Protein AF-A0A8T4IDE5-F1 (afdb_monomer)

Sequence (63 aa):
MAEQQVGQMLDAIGLTADIDDGDMAMDAIVILKVIKADGSVHLVKGRSDAVDWVTALGMVTAA

pLDDT: mean 91.83, std 6.01, range [58.81, 96.62]

Mean predicted aligned error: 3.81 Å

Structure (mmCIF, N/CA/C/O backbone):
data_AF-A0A8T4IDE5-F1
#
_entry.id   AF-A0A8T4IDE5-F1
#
loop_
_atom_site.group_PDB
_atom_site.id
_atom_site.type_symbol
_atom_site.label_atom_id
_atom_site.label_alt_id
_atom_site.label_comp_id
_atom_site.label_asym_id
_atom_site.label_entity_id
_atom_site.label_seq_id
_atom_site.pdbx_PDB_ins_code
_atom_site.Cartn_x
_atom_site.Cartn_y
_atom_site.Cartn_z
_atom_site.occupancy
_atom_site.B_iso_or_equiv
_atom_site.auth_seq_id
_atom_site.auth_comp_id
_atom_site.auth_asym_id
_atom_site.auth_atom_id
_atom_site.pdbx_PDB_model_num
ATOM 1 N N . MET A 1 1 ? 7.255 -5.535 17.677 1.00 58.81 1 MET A N 1
ATOM 2 C CA . MET A 1 1 ? 6.245 -5.382 16.610 1.00 58.81 1 MET A CA 1
ATOM 3 C C . MET A 1 1 ? 6.626 -6.378 15.537 1.00 58.81 1 MET A C 1
ATOM 5 O O . MET A 1 1 ? 7.782 -6.354 15.142 1.00 58.81 1 MET A O 1
ATOM 9 N N . ALA A 1 2 ? 5.743 -7.310 15.187 1.00 70.12 2 ALA A N 1
ATOM 10 C CA . ALA A 1 2 ? 6.017 -8.272 14.121 1.00 70.12 2 ALA A CA 1
ATOM 11 C C . ALA A 1 2 ? 5.668 -7.634 12.772 1.00 70.12 2 ALA A C 1
ATOM 13 O O . ALA A 1 2 ? 4.680 -6.903 12.686 1.00 70.12 2 ALA A O 1
ATOM 14 N N . GLU A 1 3 ? 6.479 -7.886 11.751 1.00 78.25 3 GLU A N 1
ATOM 15 C CA . GLU A 1 3 ? 6.144 -7.516 10.379 1.00 78.25 3 GLU A CA 1
ATOM 16 C C . GLU A 1 3 ? 5.005 -8.406 9.881 1.00 78.25 3 GLU A C 1
ATOM 18 O O . GLU A 1 3 ? 4.949 -9.602 10.174 1.00 78.25 3 GLU A O 1
ATOM 23 N N . GLN A 1 4 ? 4.069 -7.805 9.156 1.00 84.88 4 GLN A N 1
ATOM 24 C CA . GLN A 1 4 ? 2.916 -8.494 8.599 1.00 84.88 4 GLN A CA 1
ATOM 25 C C . GLN A 1 4 ? 2.799 -8.137 7.123 1.00 84.88 4 GLN A C 1
ATOM 27 O O . GLN A 1 4 ? 2.972 -6.980 6.739 1.00 84.88 4 GLN A O 1
ATOM 32 N N . GLN A 1 5 ? 2.478 -9.131 6.298 1.00 91.31 5 GLN A N 1
ATOM 33 C CA . GLN A 1 5 ? 2.167 -8.899 4.894 1.00 91.31 5 GLN A CA 1
ATOM 34 C C . GLN A 1 5 ? 0.922 -8.014 4.776 1.00 91.31 5 GLN A C 1
ATOM 36 O O . GLN A 1 5 ? -0.103 -8.272 5.407 1.00 91.31 5 GLN A O 1
ATOM 41 N N . VAL A 1 6 ? 1.017 -6.971 3.956 1.00 92.94 6 VAL A N 1
ATOM 42 C CA . VAL A 1 6 ? -0.030 -5.946 3.839 1.00 92.94 6 VAL A CA 1
ATOM 43 C C . VAL A 1 6 ? -1.111 -6.289 2.813 1.00 92.94 6 VAL A C 1
ATOM 45 O O . VAL A 1 6 ? -2.178 -5.694 2.879 1.00 92.94 6 VAL A O 1
ATOM 48 N N . GLY A 1 7 ? -0.883 -7.259 1.915 1.00 93.50 7 GLY A N 1
ATOM 49 C CA . GLY A 1 7 ? -1.783 -7.567 0.789 1.00 93.50 7 GLY A CA 1
ATOM 50 C C . GLY A 1 7 ? -3.247 -7.740 1.201 1.00 93.50 7 GLY A C 1
ATOM 51 O O . GLY A 1 7 ? -4.095 -6.961 0.787 1.00 93.50 7 GLY A O 1
ATOM 52 N N . GLN A 1 8 ? -3.524 -8.645 2.146 1.00 92.94 8 GLN A N 1
ATOM 53 C CA . GLN A 1 8 ? -4.890 -8.867 2.646 1.00 92.94 8 GLN A CA 1
ATOM 54 C C . GLN A 1 8 ? -5.533 -7.610 3.255 1.00 92.94 8 GLN A C 1
ATOM 56 O O . GLN A 1 8 ? -6.749 -7.449 3.187 1.00 92.94 8 GLN A O 1
ATOM 61 N N . MET A 1 9 ? -4.743 -6.723 3.871 1.00 93.38 9 MET A N 1
ATOM 62 C CA . MET A 1 9 ? -5.269 -5.474 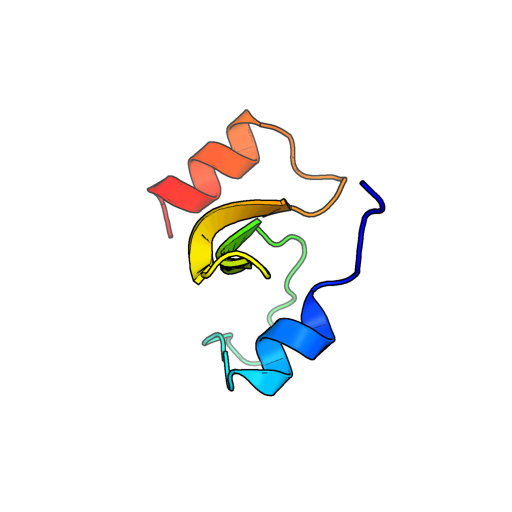4.433 1.00 93.38 9 MET A CA 1
ATOM 63 C C . MET A 1 9 ? -5.665 -4.492 3.334 1.00 93.38 9 MET A C 1
ATOM 65 O O . MET A 1 9 ? -6.684 -3.820 3.468 1.00 93.38 9 MET A O 1
ATOM 69 N N . LEU A 1 10 ? -4.861 -4.407 2.271 1.00 95.25 10 LEU A N 1
ATOM 70 C CA . LEU A 1 10 ? -5.131 -3.559 1.112 1.00 95.25 10 LEU A CA 1
ATOM 71 C C . LEU A 1 10 ? -6.373 -4.046 0.358 1.00 95.25 10 LEU A C 1
ATOM 73 O O . LEU A 1 10 ? -7.257 -3.246 0.055 1.00 95.25 10 LEU A O 1
ATOM 77 N N . ASP A 1 11 ? -6.488 -5.360 0.163 1.00 95.50 11 ASP A N 1
ATOM 78 C CA . ASP A 1 11 ? -7.653 -5.980 -0.472 1.00 95.50 11 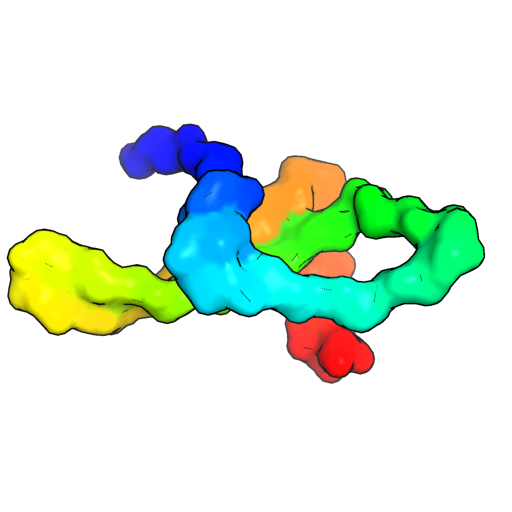ASP A CA 1
ATOM 79 C C . ASP A 1 11 ? -8.932 -5.726 0.338 1.00 95.50 11 ASP A C 1
ATOM 81 O O . ASP A 1 11 ? -9.973 -5.372 -0.215 1.00 95.50 11 ASP A O 1
ATOM 85 N N . ALA A 1 12 ? -8.860 -5.839 1.670 1.00 95.00 12 ALA A N 1
ATOM 86 C CA . ALA A 1 12 ? -10.006 -5.629 2.556 1.00 95.00 12 ALA A CA 1
ATOM 87 C C . ALA A 1 12 ? -10.563 -4.195 2.518 1.00 95.00 12 ALA A C 1
ATOM 89 O O . ALA A 1 12 ? -11.748 -3.996 2.786 1.00 95.00 12 ALA A O 1
ATOM 90 N N . ILE A 1 13 ? -9.729 -3.200 2.193 1.00 94.56 13 ILE A N 1
ATOM 91 C CA . ILE A 1 13 ? -10.155 -1.801 2.023 1.00 94.56 13 ILE A CA 1
ATOM 92 C C . ILE A 1 13 ? -10.450 -1.441 0.560 1.00 94.56 13 ILE A C 1
ATOM 94 O O . ILE A 1 13 ? -10.767 -0.287 0.278 1.00 94.56 13 ILE A O 1
ATOM 98 N N . GLY A 1 14 ? -10.360 -2.410 -0.358 1.00 95.62 14 GLY A N 1
ATOM 99 C CA . GLY A 1 14 ? -10.626 -2.221 -1.781 1.00 95.62 14 GLY A CA 1
ATOM 100 C C . GLY A 1 14 ? -9.581 -1.365 -2.496 1.00 95.62 14 GLY A C 1
ATOM 101 O O . GLY A 1 14 ? -9.930 -0.665 -3.444 1.00 95.62 14 GLY A O 1
ATOM 102 N N . LEU A 1 15 ? -8.325 -1.370 -2.034 1.00 94.88 15 LEU A N 1
ATOM 103 C CA . LEU A 1 15 ? -7.260 -0.637 -2.713 1.00 94.88 15 LEU A CA 1
ATOM 104 C C . LEU A 1 15 ? -6.924 -1.313 -4.047 1.00 94.88 15 LEU A C 1
ATOM 106 O O . LEU A 1 15 ? -6.663 -2.511 -4.097 1.00 94.88 15 LEU A O 1
ATOM 110 N N . THR A 1 16 ? -6.856 -0.518 -5.108 1.00 94.31 16 THR A N 1
ATOM 111 C CA . THR A 1 16 ? -6.428 -0.948 -6.442 1.00 94.31 16 THR A CA 1
ATOM 112 C C . THR A 1 16 ? -5.329 -0.024 -6.954 1.00 94.31 16 THR A C 1
ATOM 114 O O . THR A 1 16 ? -5.304 1.158 -6.607 1.00 94.31 16 THR A O 1
ATOM 117 N N . ALA A 1 17 ? -4.441 -0.549 -7.794 1.00 91.50 17 ALA A N 1
ATOM 118 C CA . ALA A 1 17 ? -3.459 0.229 -8.543 1.00 91.50 17 ALA A CA 1
ATOM 119 C C . ALA A 1 17 ? -3.763 0.110 -10.039 1.00 91.50 17 ALA A C 1
ATOM 121 O O . ALA A 1 17 ? -4.204 -0.947 -10.489 1.00 91.50 17 ALA A O 1
ATOM 122 N N . ASP A 1 18 ? -3.544 1.194 -10.774 1.00 92.38 18 ASP A N 1
ATOM 123 C CA . ASP A 1 18 ? -3.637 1.211 -12.231 1.00 92.38 18 ASP A CA 1
ATOM 124 C C . ASP A 1 18 ? -2.278 0.786 -12.800 1.00 92.38 18 ASP A C 1
ATOM 126 O O . ASP A 1 18 ? -1.271 1.454 -12.557 1.00 92.38 18 ASP A O 1
ATOM 130 N N . ILE A 1 19 ? -2.232 -0.386 -13.432 1.00 92.44 19 ILE A N 1
ATOM 131 C CA . ILE A 1 19 ? -1.019 -1.029 -13.950 1.00 92.44 19 ILE A CA 1
ATOM 132 C C . ILE A 1 19 ? -1.366 -1.592 -15.328 1.00 92.44 19 ILE A C 1
ATOM 134 O O . ILE A 1 19 ? -2.391 -2.263 -15.467 1.00 92.44 19 ILE A O 1
ATOM 138 N N . ASP A 1 20 ? -0.520 -1.331 -16.324 1.00 95.31 20 ASP A N 1
ATOM 139 C CA . ASP A 1 20 ? -0.761 -1.758 -17.701 1.00 95.31 20 ASP A CA 1
ATOM 140 C C . ASP A 1 20 ? -0.555 -3.273 -17.889 1.00 95.31 20 ASP A C 1
ATOM 142 O O . ASP A 1 20 ? 0.174 -3.948 -17.153 1.00 95.31 20 ASP A O 1
ATOM 146 N N . ASP A 1 21 ? -1.188 -3.832 -18.924 1.00 94.00 21 ASP A N 1
ATOM 147 C CA . ASP A 1 21 ? -1.047 -5.247 -19.268 1.00 94.00 21 ASP A CA 1
ATOM 148 C C . ASP A 1 21 ? 0.412 -5.600 -19.606 1.00 94.00 21 ASP A C 1
ATOM 150 O O . ASP A 1 21 ? 0.993 -5.112 -20.577 1.00 94.00 21 ASP A O 1
ATOM 154 N N . GLY A 1 22 ? 0.981 -6.530 -18.836 1.00 92.88 22 GLY A N 1
ATOM 155 C CA . GLY A 1 22 ? 2.360 -6.994 -18.999 1.00 92.88 22 GLY A CA 1
ATOM 156 C C . GLY A 1 22 ? 3.375 -6.281 -18.106 1.00 92.88 22 GLY A C 1
ATOM 157 O O . GLY A 1 22 ? 4.515 -6.747 -18.023 1.00 92.88 22 GLY A O 1
ATOM 158 N N . ASP A 1 23 ? 2.968 -5.228 -17.395 1.00 94.00 23 ASP A N 1
ATOM 159 C CA . ASP A 1 23 ? 3.800 -4.617 -16.366 1.00 94.00 23 ASP A CA 1
ATOM 160 C C . ASP A 1 23 ? 3.929 -5.534 -15.147 1.00 94.00 23 ASP A C 1
ATOM 162 O O . ASP A 1 23 ? 3.024 -6.280 -14.764 1.00 94.00 23 ASP A O 1
ATOM 166 N N . MET A 1 24 ? 5.098 -5.473 -14.513 1.00 92.00 24 MET A N 1
ATOM 167 C CA . MET A 1 24 ? 5.409 -6.257 -13.327 1.00 92.00 24 MET A CA 1
ATOM 168 C C . MET A 1 24 ? 5.872 -5.332 -12.210 1.00 92.00 24 MET A C 1
ATOM 170 O O . MET A 1 24 ? 6.924 -4.697 -12.304 1.00 92.00 24 MET A O 1
ATOM 174 N N . ALA A 1 25 ? 5.101 -5.285 -11.124 1.00 91.31 25 ALA A N 1
ATOM 175 C CA . ALA A 1 25 ? 5.493 -4.567 -9.920 1.00 91.31 25 ALA A CA 1
ATOM 176 C C . ALA A 1 25 ? 6.696 -5.266 -9.263 1.00 91.31 25 ALA A C 1
ATOM 178 O O . ALA A 1 25 ? 6.572 -6.372 -8.739 1.00 91.31 25 ALA A O 1
ATOM 179 N N . MET A 1 26 ? 7.859 -4.616 -9.303 1.00 92.19 26 MET A N 1
ATOM 180 C CA . MET A 1 26 ? 9.097 -5.127 -8.699 1.00 92.19 26 MET A CA 1
ATOM 181 C C . MET A 1 26 ? 9.178 -4.832 -7.201 1.00 92.19 26 MET A C 1
ATOM 183 O O . MET A 1 26 ? 9.611 -5.671 -6.417 1.00 92.19 26 MET A O 1
ATOM 187 N N . ASP A 1 27 ? 8.725 -3.643 -6.808 1.00 92.69 27 ASP A N 1
ATOM 188 C CA . ASP A 1 27 ? 8.819 -3.128 -5.451 1.00 92.69 27 ASP A CA 1
ATOM 189 C C . ASP A 1 27 ? 7.606 -2.260 -5.128 1.00 92.69 27 ASP A C 1
ATOM 191 O O . ASP A 1 27 ? 7.005 -1.648 -6.012 1.00 92.69 27 ASP A O 1
ATOM 195 N N . ALA A 1 28 ? 7.264 -2.172 -3.844 1.00 93.00 28 ALA A N 1
ATOM 196 C CA . ALA A 1 28 ? 6.174 -1.332 -3.377 1.00 93.00 28 ALA A CA 1
ATOM 197 C C . ALA A 1 28 ? 6.576 -0.539 -2.133 1.00 93.00 28 ALA A C 1
ATOM 199 O O . ALA A 1 28 ? 7.322 -1.011 -1.270 1.00 93.00 28 ALA A O 1
ATOM 200 N N . ILE A 1 29 ? 6.012 0.661 -2.019 1.00 93.44 29 ILE A N 1
ATOM 201 C CA . ILE A 1 29 ? 5.948 1.433 -0.782 1.00 93.44 29 ILE A CA 1
ATOM 202 C C . ILE A 1 29 ? 4.483 1.679 -0.455 1.00 93.44 29 ILE A C 1
ATOM 204 O O . ILE A 1 29 ? 3.691 2.029 -1.324 1.00 93.44 29 ILE A O 1
ATOM 208 N N . VA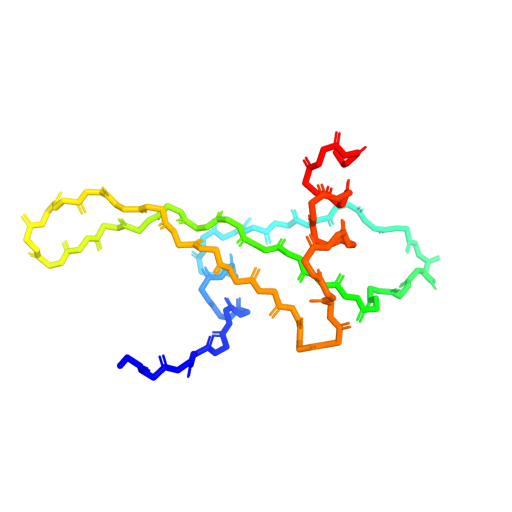L A 1 30 ? 4.117 1.486 0.808 1.00 92.94 30 VAL A N 1
ATOM 209 C CA . VAL A 1 30 ? 2.751 1.707 1.277 1.00 92.94 30 VAL A CA 1
ATOM 210 C C . VAL A 1 30 ? 2.757 2.646 2.468 1.00 92.94 30 VAL A C 1
ATOM 212 O O . VAL A 1 30 ? 3.577 2.521 3.384 1.00 92.94 30 VAL A O 1
ATOM 215 N N . ILE A 1 31 ? 1.818 3.587 2.463 1.00 92.94 31 ILE A N 1
ATOM 216 C CA . ILE A 1 31 ? 1.526 4.453 3.602 1.00 92.94 31 ILE A CA 1
ATOM 217 C C . ILE A 1 31 ? 0.110 4.120 4.055 1.00 92.94 31 ILE A C 1
ATOM 219 O O . ILE A 1 31 ? -0.867 4.401 3.367 1.00 92.94 31 ILE A O 1
ATOM 223 N N . LEU A 1 32 ? 0.009 3.498 5.223 1.00 93.88 32 LEU A N 1
ATOM 224 C CA . LEU A 1 32 ? -1.245 3.044 5.802 1.00 93.88 32 LEU A CA 1
ATOM 225 C C . LEU A 1 32 ? -1.693 4.014 6.887 1.00 93.88 32 LEU A C 1
ATOM 227 O O . LEU A 1 32 ? -0.947 4.305 7.823 1.00 93.88 32 LEU A O 1
ATOM 231 N N . LYS A 1 33 ? -2.944 4.459 6.799 1.00 95.62 33 LYS A N 1
ATOM 232 C CA . LYS A 1 33 ? -3.638 5.113 7.908 1.00 95.62 33 LYS A CA 1
ATOM 233 C C . LYS A 1 33 ? -4.320 4.040 8.750 1.00 95.62 33 LYS A C 1
ATOM 235 O O . LYS A 1 33 ? -5.248 3.387 8.287 1.00 95.62 33 LYS A O 1
ATOM 240 N N . VAL A 1 34 ? -3.874 3.879 9.990 1.00 94.12 34 VAL A N 1
ATOM 241 C CA . VAL A 1 34 ? -4.319 2.820 10.902 1.00 94.12 34 VAL A CA 1
ATOM 242 C C . VAL A 1 34 ? -5.002 3.434 12.116 1.00 94.12 34 VAL A C 1
ATOM 244 O O . VAL A 1 34 ? -4.497 4.396 12.696 1.00 94.12 34 VAL A O 1
ATOM 247 N N . ILE A 1 35 ? -6.137 2.863 12.515 1.00 95.12 35 ILE A N 1
ATOM 248 C CA . ILE A 1 35 ? -6.792 3.163 13.791 1.00 95.12 35 ILE A CA 1
ATOM 249 C C . ILE A 1 35 ? -6.304 2.132 14.808 1.00 95.12 35 ILE A C 1
ATOM 251 O O . ILE A 1 35 ? -6.416 0.927 14.582 1.00 95.12 35 ILE A O 1
ATOM 255 N N . LYS A 1 36 ? -5.731 2.596 15.915 1.00 92.38 36 LYS A N 1
ATOM 256 C CA . LYS A 1 36 ? -5.303 1.734 17.017 1.00 92.38 36 LYS A CA 1
ATOM 257 C C . LYS A 1 36 ? -6.480 1.354 17.912 1.00 92.38 36 LYS A C 1
ATOM 259 O O . LYS A 1 36 ? -7.542 1.967 17.870 1.00 92.38 36 LYS A O 1
ATOM 264 N N . ALA A 1 37 ? -6.266 0.359 18.772 1.00 94.25 37 ALA A N 1
ATOM 265 C CA . ALA A 1 37 ? -7.272 -0.105 19.731 1.00 94.25 37 ALA A CA 1
ATOM 266 C C . ALA A 1 37 ? -7.744 0.991 20.709 1.00 94.25 37 ALA A C 1
ATOM 268 O O . ALA A 1 37 ? -8.858 0.918 21.215 1.00 94.25 37 ALA A O 1
ATOM 269 N N . ASP A 1 38 ? -6.918 2.011 20.951 1.00 94.56 38 ASP A N 1
ATOM 270 C CA . ASP A 1 38 ? -7.255 3.182 21.770 1.00 94.56 38 ASP A CA 1
ATOM 271 C C . ASP A 1 38 ? -8.022 4.276 20.996 1.00 94.56 38 ASP A C 1
ATOM 273 O O . ASP A 1 38 ? -8.304 5.340 21.543 1.00 94.56 38 ASP A O 1
ATOM 277 N N . GLY A 1 39 ? -8.351 4.038 19.722 1.00 95.81 39 GLY A N 1
ATOM 278 C CA . GLY A 1 39 ? -9.034 4.988 18.845 1.00 95.81 39 GLY A CA 1
ATOM 279 C C . GLY A 1 39 ? -8.125 6.052 18.225 1.00 95.81 39 GLY A C 1
ATOM 280 O O . GLY A 1 39 ? -8.599 6.853 17.418 1.00 95.81 39 GLY A O 1
ATOM 281 N N . SER A 1 40 ? -6.828 6.073 18.547 1.00 96.62 40 SER A N 1
ATOM 282 C CA . SER A 1 40 ? -5.881 6.998 17.923 1.00 96.62 40 SER A CA 1
ATOM 283 C C . SER A 1 40 ? -5.593 6.619 16.468 1.00 96.62 40 SER A C 1
ATOM 285 O O . SER A 1 40 ? -5.600 5.446 16.085 1.00 96.62 40 SER A O 1
ATOM 287 N N . VAL A 1 41 ? -5.314 7.628 15.641 1.00 96.56 41 VAL A N 1
ATOM 288 C CA . VAL A 1 41 ? -4.932 7.442 14.236 1.00 96.56 41 VAL A CA 1
ATOM 289 C C . VAL A 1 41 ? -3.421 7.555 14.104 1.00 96.56 41 VAL A C 1
ATOM 291 O O . VAL A 1 41 ? -2.816 8.520 14.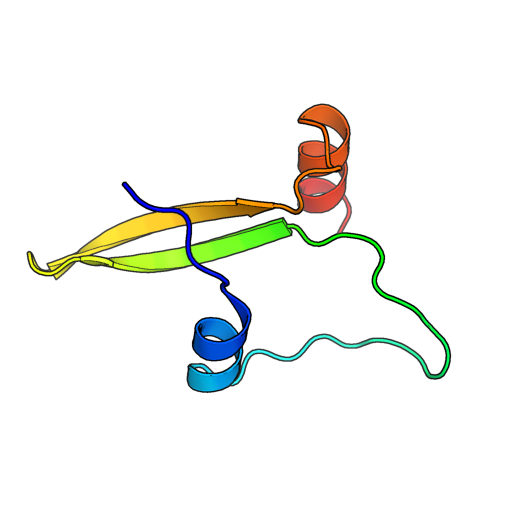565 1.00 96.56 41 VAL A O 1
ATOM 294 N N . HIS A 1 42 ? -2.817 6.587 13.425 1.00 95.25 42 HIS A N 1
ATOM 295 C CA . HIS A 1 42 ? -1.392 6.553 13.135 1.00 95.25 42 HIS A CA 1
ATOM 296 C C . HIS A 1 42 ? -1.135 6.328 11.649 1.00 95.25 42 HIS A 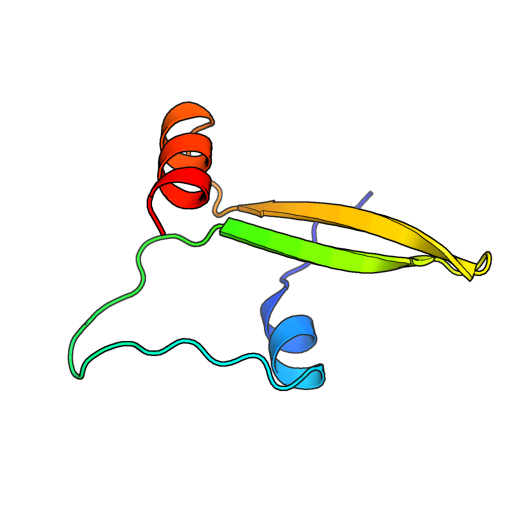C 1
ATOM 298 O O . HIS A 1 42 ? -1.912 5.667 10.962 1.00 95.25 42 HIS A O 1
ATOM 304 N N . LEU A 1 43 ? -0.008 6.853 11.174 1.00 94.50 43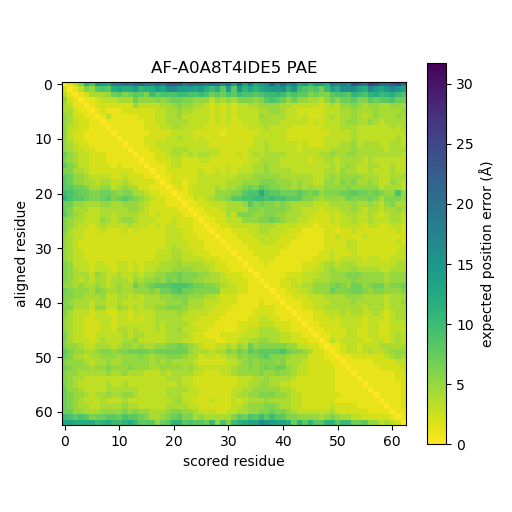 LEU A N 1
A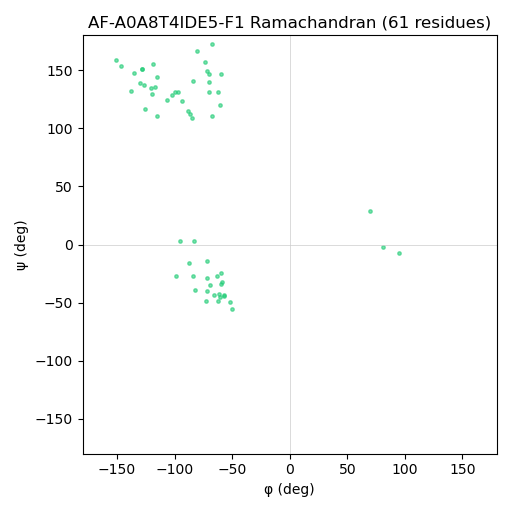TOM 305 C CA . LEU A 1 43 ? 0.543 6.502 9.873 1.00 94.50 43 LEU A CA 1
ATOM 306 C C . LEU A 1 43 ? 1.614 5.430 10.056 1.00 94.50 43 LEU A C 1
ATOM 308 O O . LEU A 1 43 ? 2.498 5.564 10.904 1.00 94.50 43 LEU A O 1
ATOM 312 N N . VAL A 1 44 ? 1.527 4.378 9.252 1.00 92.88 44 VAL A N 1
ATOM 313 C CA . VAL A 1 44 ? 2.510 3.297 9.188 1.00 92.88 44 VAL A CA 1
ATOM 314 C C . VAL A 1 44 ? 3.068 3.255 7.774 1.00 92.88 44 VAL A C 1
ATOM 316 O O . VAL A 1 44 ? 2.309 3.237 6.810 1.00 92.88 44 VAL A O 1
ATOM 319 N N . LYS A 1 45 ? 4.396 3.246 7.650 1.00 91.38 45 LYS A N 1
ATOM 320 C CA . LYS A 1 45 ? 5.088 3.105 6.367 1.00 91.38 45 LYS A CA 1
ATOM 321 C C . LYS A 1 45 ? 5.689 1.708 6.269 1.00 91.38 45 LYS A C 1
ATOM 323 O O . LYS A 1 45 ? 6.474 1.336 7.138 1.00 91.38 45 LYS A O 1
ATOM 328 N N . GLY A 1 46 ? 5.345 0.981 5.213 1.00 92.31 46 GLY A N 1
ATOM 329 C CA . GLY A 1 46 ? 5.960 -0.293 4.834 1.00 92.31 46 GLY A CA 1
ATOM 330 C C . GLY A 1 46 ? 6.611 -0.184 3.458 1.00 92.31 46 GLY A C 1
ATOM 331 O O . GLY A 1 46 ? 6.226 0.669 2.660 1.00 92.31 46 GLY A O 1
ATOM 332 N N . ARG A 1 47 ? 7.608 -1.021 3.184 1.00 92.94 47 ARG A N 1
ATOM 333 C CA . ARG A 1 47 ? 8.267 -1.123 1.875 1.00 92.94 47 ARG A CA 1
ATOM 334 C C . ARG A 1 47 ? 8.788 -2.541 1.659 1.00 92.94 47 ARG A C 1
ATOM 336 O O . ARG A 1 47 ? 9.017 -3.232 2.648 1.00 92.94 47 ARG A O 1
ATOM 343 N N . SER A 1 48 ? 9.011 -2.931 0.408 1.00 93.81 48 SER A N 1
ATOM 344 C CA . SER A 1 48 ? 9.765 -4.147 0.082 1.00 93.81 48 SER A CA 1
ATOM 345 C C . SER A 1 48 ? 11.194 -4.085 0.644 1.00 93.81 48 SER A C 1
ATOM 347 O O . SER A 1 48 ? 11.799 -3.010 0.694 1.00 93.81 48 SER A O 1
ATOM 349 N N . ASP A 1 49 ? 11.753 -5.233 1.037 1.00 88.25 49 ASP A N 1
ATOM 350 C CA . ASP A 1 49 ? 13.076 -5.323 1.683 1.00 88.25 49 ASP A CA 1
ATOM 351 C C . ASP A 1 49 ? 14.220 -4.783 0.816 1.00 88.25 49 ASP A C 1
ATOM 353 O O . ASP A 1 49 ? 15.177 -4.205 1.333 1.00 88.25 49 ASP A O 1
ATOM 357 N N . ALA A 1 50 ? 14.115 -4.948 -0.505 1.00 89.19 50 ALA A N 1
ATOM 358 C CA . ALA A 1 50 ? 15.124 -4.503 -1.461 1.00 89.19 50 ALA A CA 1
ATOM 359 C C . ALA A 1 50 ? 15.171 -2.972 -1.632 1.00 89.19 50 ALA A C 1
ATOM 361 O O . ALA A 1 50 ? 16.148 -2.442 -2.163 1.00 89.19 50 ALA A O 1
ATOM 362 N N . VAL A 1 51 ? 14.150 -2.246 -1.164 1.00 92.81 51 VAL A N 1
ATOM 363 C CA . VAL A 1 51 ? 14.028 -0.801 -1.371 1.00 92.81 51 VAL A CA 1
ATOM 364 C C . VAL A 1 51 ? 14.809 -0.053 -0.298 1.00 92.81 51 VAL A C 1
ATOM 366 O O . VAL A 1 51 ? 14.398 0.041 0.863 1.00 92.81 51 VAL A O 1
ATOM 369 N N . ASP A 1 52 ? 15.925 0.559 -0.687 1.00 92.69 52 ASP A N 1
ATOM 370 C CA . ASP A 1 52 ? 16.679 1.445 0.195 1.00 92.69 52 ASP A CA 1
ATOM 371 C C . ASP A 1 52 ? 15.904 2.743 0.519 1.00 92.69 52 ASP A C 1
ATOM 373 O O . ASP A 1 52 ? 14.795 2.999 0.046 1.00 92.69 52 ASP A O 1
ATOM 377 N N . TRP A 1 53 ? 16.424 3.558 1.439 1.00 90.44 53 TRP A N 1
ATOM 378 C CA . TRP A 1 53 ? 15.700 4.748 1.906 1.00 90.44 53 TRP A CA 1
ATOM 379 C C . TRP A 1 53 ? 15.636 5.880 0.872 1.00 90.44 53 TRP A C 1
ATOM 381 O O . TRP A 1 53 ? 14.666 6.637 0.896 1.00 90.44 53 TRP A O 1
ATOM 391 N N . VAL A 1 54 ? 16.626 5.992 -0.018 1.00 93.81 54 VAL A N 1
ATOM 392 C CA . VAL A 1 54 ? 16.667 6.994 -1.091 1.00 93.81 54 VAL A CA 1
ATOM 393 C C . VAL A 1 54 ? 15.652 6.619 -2.158 1.00 93.81 54 VAL A C 1
ATOM 395 O O . VAL A 1 54 ? 14.823 7.447 -2.526 1.00 93.81 54 VAL A O 1
ATOM 398 N N . THR A 1 55 ? 15.665 5.359 -2.591 1.00 93.75 55 THR A N 1
ATOM 399 C CA . THR A 1 55 ? 14.711 4.829 -3.568 1.00 93.75 55 THR A CA 1
ATOM 400 C C . THR A 1 55 ? 13.283 4.942 -3.034 1.00 93.75 55 THR A C 1
ATOM 402 O O . THR A 1 55 ? 12.416 5.485 -3.715 1.00 93.75 55 THR A O 1
ATOM 405 N N . ALA A 1 56 ? 13.049 4.570 -1.76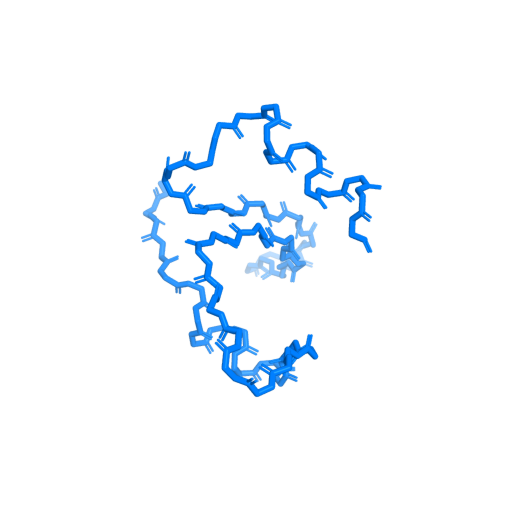7 1.00 93.38 56 ALA A N 1
ATOM 406 C CA . ALA 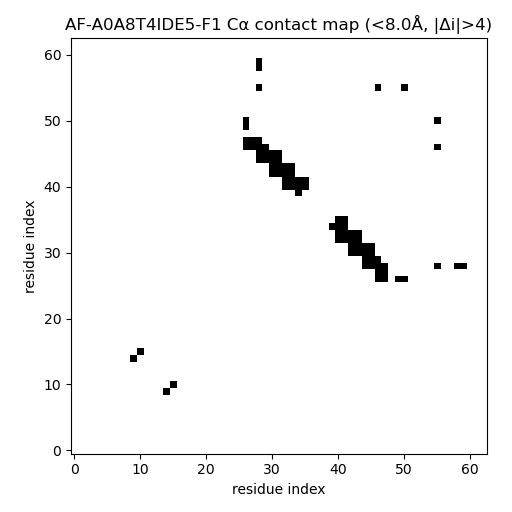A 1 56 ? 11.752 4.752 -1.111 1.00 93.38 56 ALA A CA 1
ATOM 407 C C . ALA A 1 56 ? 11.287 6.216 -1.104 1.00 93.38 56 ALA A C 1
ATOM 409 O O . ALA A 1 56 ? 10.113 6.487 -1.342 1.00 93.38 56 ALA A O 1
ATOM 410 N N . LEU A 1 57 ? 12.183 7.163 -0.804 1.00 93.12 57 LEU A N 1
ATOM 411 C CA . LEU A 1 57 ? 11.848 8.585 -0.848 1.00 93.12 57 LEU A CA 1
ATOM 412 C C . LEU A 1 57 ? 11.471 9.002 -2.271 1.00 93.12 57 LEU A C 1
ATOM 414 O O . LEU A 1 57 ? 10.411 9.589 -2.451 1.00 93.12 57 LEU A O 1
ATOM 418 N N . GLY A 1 58 ? 12.288 8.630 -3.261 1.00 94.00 58 GLY A N 1
ATOM 419 C CA . GLY A 1 58 ? 12.035 8.887 -4.677 1.00 94.00 58 GLY A CA 1
ATOM 420 C C . GLY A 1 58 ? 10.653 8.408 -5.114 1.00 94.00 58 GLY A C 1
ATOM 421 O O . GLY A 1 58 ? 9.897 9.208 -5.656 1.00 94.00 58 GLY A O 1
ATOM 422 N N . MET A 1 59 ? 10.288 7.165 -4.780 1.00 93.88 59 MET A N 1
ATOM 423 C CA . MET A 1 59 ? 8.964 6.598 -5.066 1.00 93.88 59 MET A CA 1
ATOM 424 C C . MET A 1 59 ? 7.825 7.430 -4.461 1.00 93.88 59 MET A C 1
ATOM 426 O O . MET A 1 59 ? 6.850 7.691 -5.148 1.00 93.88 59 MET A O 1
ATOM 430 N N . VAL A 1 60 ? 7.946 7.887 -3.206 1.00 93.12 60 VAL A N 1
ATOM 431 C CA . VAL A 1 60 ? 6.896 8.702 -2.556 1.00 93.12 60 VAL A CA 1
ATOM 432 C C . VAL A 1 60 ? 6.772 10.095 -3.174 1.00 93.12 60 VAL A C 1
ATOM 434 O O . VAL A 1 60 ? 5.678 10.641 -3.207 1.00 93.12 60 VAL A O 1
ATOM 437 N N . THR A 1 61 ? 7.878 10.703 -3.609 1.00 92.81 61 THR A N 1
ATOM 438 C CA . THR A 1 61 ? 7.844 12.052 -4.207 1.00 92.81 61 THR A CA 1
ATOM 439 C C . THR A 1 61 ? 7.497 12.083 -5.691 1.00 92.81 61 THR A C 1
ATOM 441 O O . THR A 1 61 ? 7.055 13.130 -6.157 1.00 92.81 61 THR A O 1
ATOM 444 N N . ALA A 1 62 ? 7.781 11.015 -6.438 1.00 89.50 62 ALA A N 1
ATOM 445 C CA . ALA A 1 62 ? 7.657 11.002 -7.896 1.00 89.50 62 ALA A CA 1
ATOM 446 C C . ALA A 1 62 ? 6.362 10.358 -8.411 1.00 89.50 62 ALA A C 1
ATOM 448 O O . ALA A 1 62 ? 5.951 10.696 -9.520 1.00 89.50 62 ALA A O 1
ATOM 449 N N . ALA A 1 63 ? 5.777 9.430 -7.647 1.00 78.44 63 ALA A N 1
ATOM 450 C CA . ALA A 1 63 ? 4.467 8.845 -7.936 1.00 78.44 63 ALA A CA 1
ATOM 451 C C . ALA A 1 63 ? 3.342 9.851 -7.652 1.00 78.44 63 ALA A C 1
ATOM 453 O O . ALA A 1 63 ? 2.363 9.856 -8.428 1.00 78.44 63 ALA A O 1
#

Foldseek 3Di:
DDDDDCVVVCVVVVHDDDDDPPDDDPKDKDWDFDQDPVRDTDIDIDIDPPQDPVNNVCVVVVD

Nearest PDB structures (foldseek):
  8a5p-assembly1_X  TM=4.331E-01  e=2.005E+00  Thermochaetoides thermophila
  1jkm-assembly1_B  TM=4.121E-01  e=3.449E+00  Bacillus subtilis
  8a5d-assembly1_X  TM=4.672E-01  e=4.524E+00  Thermochaetoides thermophila
  8yt8-assembly1_B  TM=4.737E-01  e=4.524E+00  Mus musculus

Radius of gyration: 13.47 Å; Cα contacts (8 Å, |Δi|>4): 41; chains: 1; bounding box: 27×21×41 Å

Secondary structure (DSSP, 8-state):
------HHHHHHTT------TT------EEEEEEE-TTS-EEEEEEE-TT--HHHHHHHHHH-

Solvent-accessible surface area (backbone atoms only — not comparable to full-atom values): 4392 Å² total; per-residue (Å²): 135,83,89,72,86,56,63,69,60,39,55,74,72,66,64,81,81,96,76,63,94,88,66,75,89,87,71,57,77,48,80,42,84,41,74,46,98,85,69,48,78,44,81,46,79,51,63,42,89,88,57,49,74,66,58,49,49,49,52,70,74,72,109